Protein AF-A0A2H3CIL8-F1 (afdb_monomer)

InterPro domains:
  IPR056884 Nephrocystin 3-like, N-terminal [PF24883] (3-63)

Foldseek 3Di:
DDPVVVLVVLLVVCVVDQAEEDEAEALVVQDDDDPVVSLVVSLVVVVSQVVSDLRYKYKYKHPPDPSVCVSQVVFDKDKAFADLVNLLVVLVVVCCDDPNVVVCVPPVVVSVVCSVVVSVVCRRVMMMMTTHDRDDDD

Sequence (138 aa):
PSLNDLTKILLQELASFYCVYIVLDALDEFTGGKLEEQMNKQEELIRITKSLGDNIHLLVMSRDIISIELLFKADTKLNTRAAEDDINLYIMSKLSCGCLSEFIKERDDLQQAILDEVTEKADGMCVTYAVIPVEPIN

Secondary structure (DSSP, 8-state):
--HHHHHHHHHHHHTTSS-EEEEE--GGG---SSHHHHHHHHHHHHHHHHTS-TTEEEEEEE-S-HHHHHHTTTSEEEEE---HHHHHHHHHHHHTSHHHHHHHTT-HHHHHHHHHHHHHHHTT--EEEEEEPPPPP-

Mean predicted aligned error: 8.04 Å

Structure (mmCIF, N/CA/C/O backbone):
data_AF-A0A2H3CIL8-F1
#
_entry.id   AF-A0A2H3CIL8-F1
#
loop_
_atom_site.group_PDB
_atom_site.id
_atom_site.type_symbol
_atom_site.label_atom_id
_atom_site.label_alt_id
_atom_site.label_comp_id
_atom_site.label_asym_id
_atom_site.label_entity_id
_atom_site.label_seq_id
_atom_site.pdbx_PDB_ins_code
_atom_site.Cartn_x
_atom_site.Cartn_y
_atom_site.Cartn_z
_atom_site.occupancy
_atom_site.B_iso_or_equiv
_atom_site.auth_seq_id
_atom_site.auth_comp_id
_atom_site.auth_asym_id
_atom_site.auth_atom_id
_atom_site.pdbx_PDB_m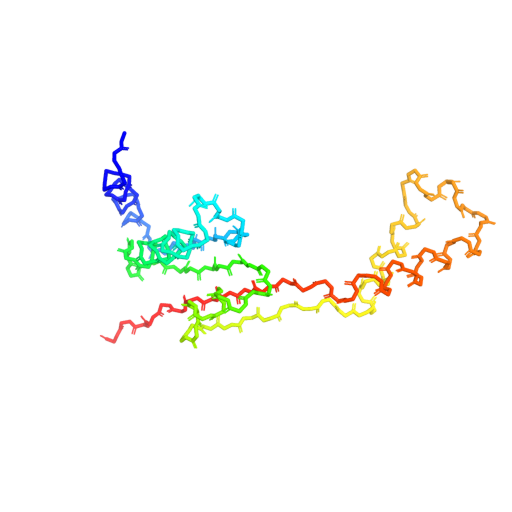odel_num
ATOM 1 N N . PRO A 1 1 ? -8.058 21.406 18.280 1.00 73.69 1 PRO A N 1
ATOM 2 C CA . PRO A 1 1 ? -8.588 20.072 18.651 1.00 73.69 1 PRO A CA 1
ATOM 3 C C . PRO A 1 1 ? -7.466 19.172 19.180 1.00 73.69 1 PRO A C 1
ATOM 5 O O . PRO A 1 1 ? -6.398 19.126 18.575 1.00 73.69 1 PRO A O 1
ATOM 8 N N . SER A 1 2 ? -7.683 18.512 20.317 1.00 90.06 2 SER A N 1
ATOM 9 C CA . SER A 1 2 ? -6.773 17.471 20.807 1.00 90.06 2 SER A CA 1
ATOM 10 C C . SER A 1 2 ? -6.946 16.174 20.005 1.00 90.06 2 SER A C 1
ATOM 12 O O . SER A 1 2 ? -7.958 15.999 19.327 1.00 90.06 2 SER A O 1
ATOM 14 N N . LEU A 1 3 ? -5.985 15.248 20.100 1.00 86.62 3 LEU A N 1
ATOM 15 C CA . LEU A 1 3 ? -6.117 13.913 19.500 1.00 86.62 3 LEU A CA 1
ATOM 16 C C . LEU A 1 3 ? -7.388 13.204 19.994 1.00 86.62 3 LEU A C 1
ATOM 18 O O . LEU A 1 3 ? -8.128 12.653 19.191 1.00 86.62 3 LEU A O 1
ATOM 22 N N . ASN A 1 4 ? -7.703 13.315 21.287 1.00 89.12 4 ASN A N 1
ATOM 23 C CA . ASN A 1 4 ? -8.931 12.758 21.858 1.00 89.12 4 ASN A CA 1
ATOM 24 C C . ASN A 1 4 ? -10.201 13.366 21.250 1.00 89.12 4 ASN A C 1
ATOM 26 O O . ASN A 1 4 ? -11.162 12.637 21.008 1.00 89.12 4 ASN A O 1
ATOM 30 N N . ASP A 1 5 ? -10.213 14.677 20.989 1.00 93.44 5 ASP A N 1
ATOM 31 C CA . ASP A 1 5 ? -11.363 15.325 20.348 1.00 93.44 5 ASP A CA 1
ATOM 32 C C . ASP A 1 5 ? -11.555 14.793 18.926 1.00 93.44 5 ASP A C 1
ATOM 34 O O . ASP A 1 5 ? -12.674 14.468 18.536 1.00 93.44 5 ASP A O 1
ATOM 38 N N . LEU A 1 6 ? -10.459 14.6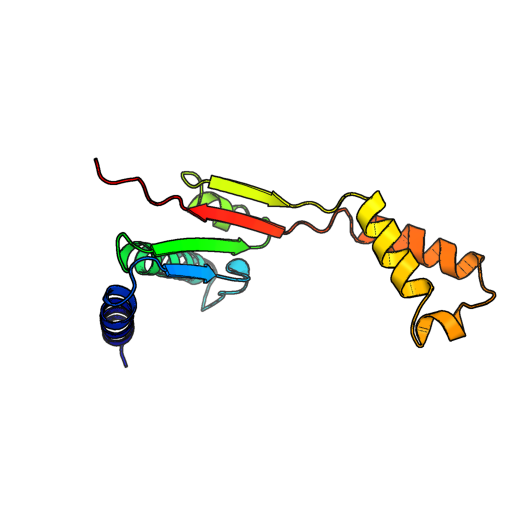61 18.170 1.00 92.00 6 LEU A N 1
ATOM 39 C CA . LEU A 1 6 ? -10.484 14.133 16.805 1.00 92.00 6 LEU A CA 1
ATOM 40 C C . LEU A 1 6 ? -10.948 12.675 16.775 1.00 92.00 6 LEU A C 1
ATOM 42 O O . LEU A 1 6 ? -11.847 12.352 16.006 1.00 92.00 6 LEU A O 1
ATOM 46 N N . THR A 1 7 ? -10.399 11.819 17.641 1.00 91.00 7 THR A N 1
ATOM 47 C CA . THR A 1 7 ? -10.798 10.409 17.751 1.00 91.00 7 THR A CA 1
ATOM 48 C C . THR A 1 7 ? -12.275 10.279 18.100 1.00 91.00 7 THR A C 1
ATOM 50 O O . THR A 1 7 ? -12.980 9.475 17.499 1.00 91.00 7 THR A O 1
ATOM 53 N N . LYS A 1 8 ? -12.776 11.094 19.037 1.00 91.75 8 LYS A N 1
ATOM 54 C CA . LYS A 1 8 ? -14.185 11.061 19.438 1.00 91.75 8 LYS A CA 1
ATOM 55 C C . LYS A 1 8 ? -15.116 11.479 18.303 1.00 91.75 8 LYS A C 1
ATOM 57 O O . LYS A 1 8 ? -16.127 10.817 18.093 1.00 91.75 8 LYS A O 1
ATOM 62 N N . ILE A 1 9 ? -14.786 12.560 17.598 1.00 93.69 9 ILE A N 1
ATOM 63 C CA . ILE A 1 9 ? -15.574 13.028 16.451 1.00 93.69 9 ILE A CA 1
ATOM 64 C C . ILE A 1 9 ? -15.572 11.957 15.360 1.00 93.69 9 ILE A C 1
ATOM 66 O O . ILE A 1 9 ? -16.633 11.578 14.879 1.00 93.69 9 ILE A O 1
ATOM 70 N N . LEU A 1 10 ? -14.400 11.411 15.025 1.00 92.44 10 LEU A N 1
ATOM 71 C CA . LEU A 1 10 ? -14.284 10.377 14.004 1.00 92.44 10 LEU A CA 1
ATOM 72 C C . LEU A 1 10 ? -15.106 9.133 14.368 1.00 92.44 10 LEU A C 1
ATOM 74 O O . LEU A 1 10 ? -15.880 8.664 13.545 1.00 92.44 10 LEU A O 1
ATOM 78 N N . LEU A 1 11 ? -15.018 8.646 15.608 1.00 92.38 11 LEU A N 1
ATOM 79 C CA . LEU A 1 11 ? -15.804 7.501 16.077 1.00 92.38 11 LEU A CA 1
ATOM 80 C C . LEU A 1 11 ? -17.316 7.747 15.956 1.00 92.38 11 LEU A C 1
ATOM 82 O O . LEU A 1 11 ? -18.050 6.865 15.518 1.00 92.38 11 LEU A O 1
ATOM 86 N N . GLN A 1 12 ? -17.788 8.946 16.312 1.00 92.25 12 GLN A N 1
ATOM 87 C CA . GLN A 1 12 ? -19.205 9.308 16.193 1.00 92.25 12 GLN A CA 1
ATOM 88 C C . GLN A 1 12 ? -19.694 9.277 14.742 1.00 92.25 12 GLN A C 1
ATOM 90 O O . GLN A 1 12 ? -20.778 8.760 14.480 1.00 92.25 12 GLN A O 1
ATOM 95 N N . GLU A 1 13 ? -18.891 9.787 13.809 1.00 93.56 13 GLU A N 1
ATOM 96 C CA . GLU A 1 13 ? -19.220 9.761 12.383 1.00 93.56 13 GLU A CA 1
ATOM 97 C C . GLU A 1 13 ? -19.200 8.329 11.830 1.00 93.56 13 GLU A C 1
ATOM 99 O O . GLU A 1 13 ? -20.139 7.909 11.151 1.00 93.56 13 GLU A O 1
ATOM 104 N N . LEU A 1 14 ? -18.173 7.539 12.163 1.00 93.19 14 LEU A N 1
ATOM 105 C CA . LEU A 1 14 ? -18.011 6.171 11.660 1.00 93.19 14 LEU A CA 1
ATOM 106 C C . LEU A 1 14 ? -19.086 5.205 12.180 1.00 93.19 14 LEU A C 1
ATOM 108 O O . LEU A 1 14 ? -19.465 4.277 11.466 1.00 93.19 14 LEU A O 1
ATOM 112 N N . ALA A 1 15 ? -19.638 5.451 13.372 1.00 90.62 15 ALA A N 1
ATOM 113 C CA . ALA A 1 15 ? -20.735 4.663 13.936 1.00 90.62 15 ALA A CA 1
ATOM 114 C C . ALA A 1 15 ? -22.045 4.756 13.127 1.00 90.62 15 ALA A C 1
ATOM 116 O O . ALA A 1 15 ? -22.928 3.914 13.285 1.00 90.62 15 ALA A O 1
ATOM 117 N N . SER A 1 16 ? -22.189 5.767 12.262 1.00 93.12 16 SER A N 1
ATOM 118 C CA . SER A 1 16 ? -23.362 5.910 11.390 1.00 93.12 16 SER A CA 1
ATOM 119 C C . SER A 1 16 ? -23.344 4.971 10.176 1.00 93.12 16 SER A C 1
ATOM 121 O O . SER A 1 16 ? -24.373 4.787 9.521 1.00 93.12 16 SER A O 1
ATOM 123 N N . PHE A 1 17 ? -22.200 4.346 9.887 1.00 94.56 17 PHE A N 1
ATOM 124 C CA . PHE A 1 17 ? -22.020 3.451 8.750 1.00 94.56 17 PHE A CA 1
ATOM 125 C C . PHE A 1 17 ? -22.049 1.990 9.192 1.00 94.56 17 PHE A C 1
ATOM 127 O O . PHE A 1 17 ? -21.463 1.610 10.200 1.00 94.56 17 PHE A O 1
ATOM 134 N N . TYR A 1 18 ? -22.686 1.135 8.392 1.00 93.00 18 TYR A N 1
ATOM 135 C CA . TYR A 1 18 ? -22.716 -0.306 8.661 1.00 93.00 18 TYR A CA 1
ATOM 136 C C . TYR A 1 18 ? -21.326 -0.956 8.567 1.00 93.00 18 TYR A C 1
ATOM 138 O O . TYR A 1 18 ? -21.012 -1.862 9.328 1.00 93.00 18 TYR A O 1
ATOM 146 N N . CYS A 1 19 ? -20.504 -0.494 7.625 1.00 94.19 19 CYS A N 1
ATOM 147 C CA . CYS A 1 19 ? -19.178 -1.026 7.339 1.00 94.19 19 CYS A CA 1
ATOM 148 C C . CYS A 1 19 ? -18.306 0.106 6.790 1.00 94.19 19 CYS A C 1
ATOM 150 O O . CYS A 1 19 ? -18.764 0.892 5.954 1.00 94.19 19 CYS A O 1
ATOM 152 N N . VAL A 1 20 ? -17.070 0.201 7.272 1.00 94.12 20 VAL A N 1
ATOM 153 C CA . VAL A 1 20 ? -16.116 1.254 6.920 1.00 94.12 20 VAL A CA 1
ATOM 154 C C . VAL A 1 20 ? -14.789 0.612 6.553 1.00 94.12 20 VAL A C 1
ATOM 156 O O . VAL A 1 20 ? -14.250 -0.193 7.306 1.00 94.12 20 VAL A O 1
ATOM 159 N N . TYR A 1 21 ? -14.223 1.027 5.424 1.00 94.00 21 TYR A N 1
ATOM 160 C CA . TYR A 1 21 ? -12.873 0.653 5.020 1.00 94.00 21 TYR A CA 1
ATOM 161 C C . TYR A 1 21 ? -11.951 1.858 5.177 1.00 94.00 21 TYR A C 1
ATOM 163 O O . TYR A 1 21 ? -12.202 2.913 4.594 1.00 94.00 21 TYR A O 1
ATOM 171 N N . ILE A 1 22 ? -10.887 1.698 5.958 1.00 93.38 22 ILE A N 1
ATOM 172 C CA . ILE A 1 22 ? -9.846 2.709 6.135 1.00 93.38 22 ILE A CA 1
ATOM 173 C C . ILE A 1 22 ? -8.592 2.214 5.427 1.00 93.38 22 ILE A C 1
ATOM 175 O O . ILE A 1 22 ? -8.118 1.110 5.693 1.00 93.38 22 ILE A O 1
ATOM 179 N N . VAL A 1 23 ? -8.053 3.045 4.536 1.00 93.50 23 VAL A N 1
ATOM 180 C CA . VAL A 1 23 ? 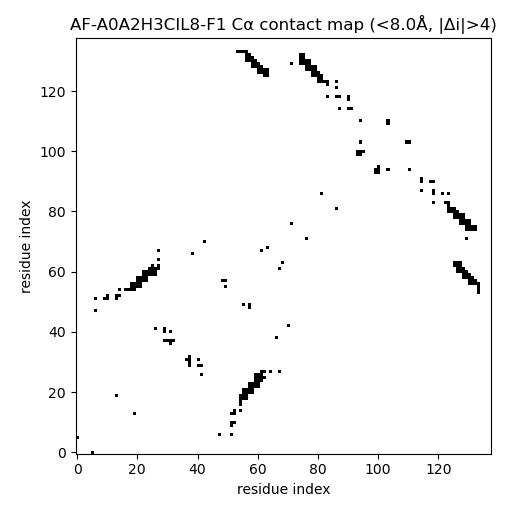-6.772 2.799 3.870 1.00 93.50 23 VAL A CA 1
ATOM 181 C C . VAL A 1 23 ? -5.751 3.783 4.421 1.00 93.50 23 VAL A C 1
ATOM 183 O O . VAL A 1 23 ? -5.911 4.993 4.269 1.00 93.50 23 VAL A O 1
ATOM 186 N N . LEU A 1 24 ? -4.715 3.263 5.073 1.00 92.38 24 LEU A N 1
ATOM 187 C CA . LEU A 1 24 ? -3.544 4.030 5.482 1.00 92.38 24 LEU A CA 1
ATOM 188 C C . LEU A 1 24 ? -2.443 3.803 4.452 1.00 92.38 24 LEU A C 1
ATOM 190 O O . LEU A 1 24 ? -1.831 2.739 4.430 1.00 92.38 24 LEU A O 1
ATOM 194 N N . ASP A 1 25 ? -2.227 4.790 3.589 1.00 91.12 25 ASP A N 1
ATOM 195 C CA . ASP A 1 25 ? -1.154 4.768 2.596 1.00 91.12 25 ASP A CA 1
ATOM 196 C C . ASP A 1 25 ? 0.183 5.219 3.208 1.00 91.12 25 ASP A C 1
ATOM 198 O O . ASP A 1 25 ? 0.199 6.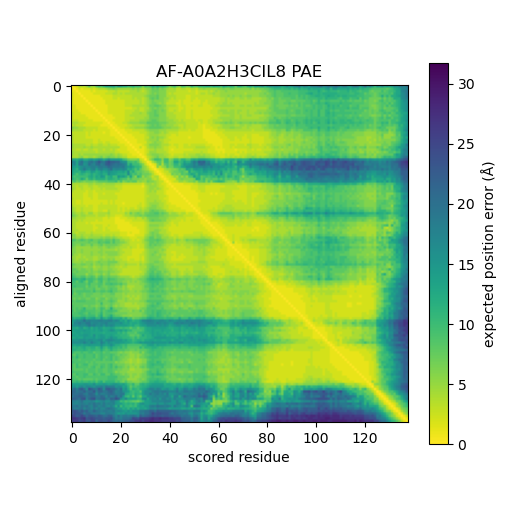074 4.096 1.00 91.12 25 ASP A O 1
ATOM 202 N N . ALA A 1 26 ? 1.279 4.635 2.719 1.00 89.56 26 ALA A N 1
ATOM 203 C CA . ALA A 1 26 ? 2.661 4.987 3.036 1.00 89.56 26 ALA A CA 1
ATOM 204 C C . ALA A 1 26 ? 2.939 5.194 4.541 1.00 89.56 26 ALA A C 1
ATOM 206 O O . ALA A 1 26 ? 3.511 6.206 4.951 1.00 89.56 26 ALA A O 1
ATOM 207 N N . LEU A 1 27 ? 2.550 4.234 5.393 1.00 89.94 27 LEU A N 1
ATOM 208 C CA . LEU A 1 27 ? 2.742 4.335 6.850 1.00 89.94 27 LEU A CA 1
ATOM 209 C C . LEU A 1 27 ? 4.210 4.594 7.233 1.00 89.94 27 LEU A C 1
ATOM 211 O O . LEU A 1 27 ? 4.489 5.266 8.229 1.00 89.94 27 LEU A O 1
ATOM 215 N N . ASP A 1 28 ? 5.155 4.085 6.447 1.00 86.25 28 ASP A N 1
ATOM 216 C CA . ASP A 1 28 ? 6.580 4.315 6.655 1.00 86.25 28 ASP A CA 1
ATOM 217 C C . ASP A 1 28 ? 7.015 5.780 6.519 1.00 86.25 28 ASP A C 1
ATOM 219 O O . ASP A 1 28 ? 8.021 6.171 7.109 1.00 86.25 28 ASP A O 1
ATOM 223 N N . GLU A 1 29 ? 6.245 6.610 5.816 1.00 86.25 29 GLU A N 1
ATOM 224 C CA . GLU A 1 29 ? 6.499 8.046 5.693 1.00 86.25 29 GLU A CA 1
ATOM 225 C C . GLU A 1 29 ? 5.968 8.848 6.889 1.00 86.25 29 GLU A C 1
ATOM 227 O O . GLU A 1 29 ? 6.281 10.037 7.023 1.00 86.25 29 GLU A O 1
ATOM 232 N N . PHE A 1 30 ? 5.222 8.208 7.802 1.00 85.38 30 PHE A N 1
ATOM 233 C CA . PHE A 1 30 ? 4.688 8.818 9.021 1.00 85.38 30 PHE A CA 1
ATOM 234 C C . PHE A 1 30 ? 5.792 9.081 10.057 1.00 85.38 30 PHE A C 1
ATOM 236 O O . PHE A 1 30 ? 5.899 8.459 11.116 1.00 85.38 30 PHE A O 1
ATOM 243 N N . THR A 1 31 ? 6.643 10.045 9.724 1.00 71.50 31 THR A N 1
ATOM 244 C CA . THR A 1 31 ? 7.876 10.374 10.425 1.00 71.50 31 THR A CA 1
ATOM 245 C C . THR A 1 31 ? 7.693 11.675 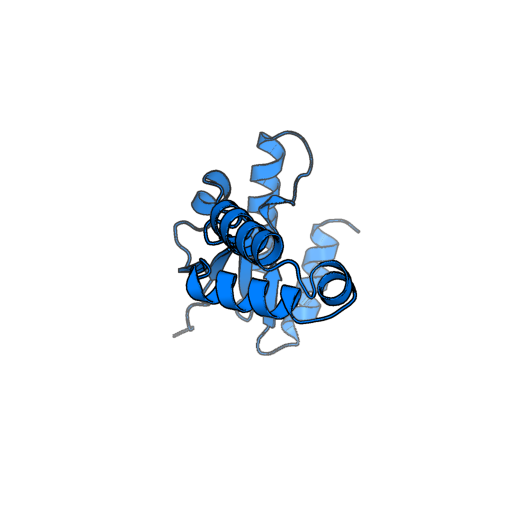11.201 1.00 71.50 31 THR A C 1
ATOM 247 O O . THR A 1 31 ? 7.845 12.785 10.699 1.00 71.50 31 THR A O 1
ATOM 250 N N . GLY A 1 32 ? 7.335 11.558 12.478 1.00 58.03 32 GLY A N 1
ATOM 251 C CA . GLY A 1 32 ? 7.321 12.690 13.400 1.00 58.03 32 GLY A CA 1
ATOM 252 C C . GLY A 1 32 ? 8.339 12.495 14.516 1.00 58.03 32 GLY A C 1
ATOM 253 O O . GLY A 1 32 ? 8.090 11.695 15.411 1.00 58.03 32 GLY A O 1
ATOM 254 N N . GLY A 1 33 ? 9.415 13.282 14.548 1.00 61.59 33 GLY A N 1
ATOM 255 C CA . GLY A 1 33 ? 10.380 13.278 15.659 1.00 61.59 33 GLY A CA 1
ATOM 256 C C . GLY A 1 33 ? 11.530 12.278 15.501 1.00 61.59 33 GLY A C 1
ATOM 257 O O . GLY A 1 33 ? 11.825 11.829 14.392 1.00 61.59 33 GLY A O 1
ATOM 258 N N . LYS A 1 34 ? 12.230 11.973 16.601 1.00 68.94 34 LYS A N 1
ATOM 259 C CA . LYS A 1 34 ? 13.371 11.030 16.613 1.00 68.94 34 LYS A CA 1
ATOM 260 C C . LYS A 1 34 ? 12.910 9.601 16.290 1.00 68.94 34 LYS A C 1
ATOM 262 O O . LYS A 1 34 ? 11.750 9.283 16.502 1.00 68.94 34 LYS A O 1
ATOM 267 N N . LEU A 1 35 ? 13.815 8.729 15.835 1.00 65.31 35 LEU A N 1
ATOM 268 C CA . LEU A 1 35 ? 13.493 7.361 15.382 1.00 65.31 35 LEU A CA 1
ATOM 269 C C . LEU A 1 35 ? 12.630 6.559 16.386 1.00 65.31 35 LEU A C 1
ATOM 271 O O . LEU A 1 35 ? 11.658 5.920 16.000 1.00 65.31 35 LEU A O 1
ATOM 275 N N . GLU A 1 36 ? 12.929 6.662 17.685 1.00 64.81 36 GLU A N 1
ATOM 276 C CA . GLU A 1 36 ? 12.156 6.019 18.763 1.00 64.81 36 GLU A CA 1
ATOM 277 C C . GLU A 1 36 ? 10.748 6.623 18.938 1.00 64.81 36 GLU A C 1
ATOM 279 O O . GLU A 1 36 ? 9.790 5.920 19.244 1.00 64.81 36 GLU A O 1
ATOM 284 N N . GLU A 1 37 ? 10.591 7.928 18.702 1.00 69.44 37 GLU A N 1
ATOM 285 C CA . GLU A 1 37 ? 9.293 8.613 18.744 1.00 69.44 37 GLU A CA 1
ATOM 286 C C . GLU A 1 37 ? 8.428 8.275 17.521 1.00 69.44 37 GLU A C 1
ATOM 288 O O . GLU A 1 37 ? 7.203 8.340 17.608 1.00 69.44 37 GLU A O 1
ATOM 293 N N . GLN A 1 38 ? 9.045 7.907 16.392 1.00 67.69 38 GLN A N 1
ATOM 294 C CA . GLN A 1 38 ? 8.340 7.533 15.162 1.00 67.69 38 GLN A CA 1
ATOM 295 C C . GLN A 1 38 ? 7.623 6.190 15.312 1.00 67.69 38 GLN A C 1
ATOM 297 O O . GLN A 1 38 ? 6.428 6.115 15.031 1.00 67.69 38 GLN A O 1
ATOM 302 N N . MET A 1 39 ? 8.314 5.165 15.826 1.00 69.12 39 MET A N 1
ATOM 303 C CA . MET A 1 39 ? 7.702 3.851 16.070 1.00 69.12 39 MET A CA 1
ATOM 304 C C . MET A 1 39 ? 6.500 3.963 17.015 1.00 69.12 39 MET A C 1
ATOM 306 O O . MET A 1 39 ? 5.426 3.449 16.711 1.00 69.12 39 MET A O 1
ATOM 310 N N . ASN A 1 40 ? 6.645 4.729 18.101 1.00 78.44 40 ASN A N 1
ATOM 311 C CA . ASN A 1 40 ? 5.564 4.953 19.063 1.00 78.44 40 ASN A CA 1
ATOM 312 C C . ASN A 1 40 ? 4.341 5.632 18.426 1.00 78.44 40 ASN A C 1
ATOM 314 O O . ASN A 1 40 ? 3.207 5.326 18.784 1.00 78.44 40 ASN A O 1
ATOM 318 N N . LYS A 1 41 ? 4.551 6.540 17.465 1.00 84.50 41 LYS A N 1
ATOM 319 C CA . LYS A 1 41 ? 3.465 7.239 16.762 1.00 84.50 41 LYS A CA 1
ATOM 320 C C . LYS A 1 41 ? 2.767 6.360 15.729 1.00 84.50 41 LYS A C 1
ATOM 322 O O . LYS A 1 41 ? 1.546 6.429 15.623 1.00 84.50 41 LYS A O 1
ATOM 327 N N . GLN A 1 42 ? 3.509 5.546 14.978 1.00 88.31 42 GLN A N 1
ATOM 328 C CA . GLN A 1 42 ? 2.932 4.575 14.039 1.00 88.31 42 GLN A CA 1
ATOM 329 C C . GLN A 1 42 ? 2.087 3.538 14.787 1.00 88.31 42 GLN A C 1
ATOM 331 O O . GLN A 1 42 ? 0.947 3.277 14.406 1.00 88.31 42 GLN A O 1
ATOM 336 N N . GLU A 1 43 ? 2.607 3.010 15.897 1.00 87.81 43 GLU A N 1
ATOM 337 C CA . GLU A 1 43 ? 1.874 2.091 16.768 1.00 87.81 43 GLU A CA 1
ATOM 338 C C . GLU A 1 43 ? 0.626 2.756 17.366 1.00 87.81 43 GLU A C 1
ATOM 340 O O . GLU A 1 43 ? -0.462 2.179 17.333 1.00 87.81 43 GLU A O 1
ATOM 345 N N . GLU A 1 44 ? 0.747 3.993 17.861 1.00 88.81 44 GLU A N 1
ATOM 346 C CA . GLU A 1 44 ? -0.389 4.750 18.388 1.00 88.81 44 GLU A CA 1
ATOM 347 C C . GLU A 1 44 ? -1.469 4.984 17.325 1.00 88.81 44 GLU A C 1
ATOM 349 O O . GLU A 1 44 ? -2.650 4.785 17.617 1.00 88.81 44 GLU A O 1
ATOM 354 N N . LEU A 1 45 ? -1.087 5.338 16.094 1.00 90.25 45 LEU A N 1
ATOM 355 C CA . LEU A 1 45 ? -2.013 5.516 14.977 1.00 90.25 45 LEU A CA 1
ATOM 356 C C . LEU A 1 45 ? -2.763 4.218 14.657 1.00 90.25 45 LEU A C 1
ATOM 358 O O . LEU A 1 45 ? -3.993 4.234 14.562 1.00 90.25 45 LEU A O 1
ATOM 362 N N . ILE A 1 46 ? -2.052 3.093 14.531 1.00 90.00 46 ILE A N 1
ATOM 363 C CA . ILE A 1 46 ? -2.668 1.785 14.265 1.00 90.00 46 ILE A CA 1
ATOM 364 C C . ILE A 1 46 ? -3.617 1.416 15.404 1.00 90.00 46 ILE A C 1
ATOM 366 O O . ILE A 1 46 ? -4.761 1.038 15.155 1.00 90.00 46 ILE A O 1
ATOM 370 N N . ARG A 1 47 ? -3.173 1.564 16.656 1.00 89.25 47 ARG A N 1
ATOM 371 C CA . ARG A 1 47 ? -3.972 1.251 17.845 1.00 89.25 47 ARG A CA 1
ATOM 372 C C . ARG A 1 47 ? -5.251 2.079 17.899 1.00 89.25 47 ARG A C 1
ATOM 374 O O . ARG A 1 47 ? -6.320 1.521 18.130 1.00 89.25 47 ARG A O 1
ATOM 381 N N . ILE A 1 48 ? -5.155 3.392 17.681 1.00 90.94 48 ILE A N 1
ATOM 382 C CA . ILE A 1 48 ? -6.324 4.278 17.662 1.00 90.94 48 ILE A CA 1
ATOM 383 C C . ILE A 1 48 ? -7.264 3.861 16.535 1.00 90.94 48 ILE A C 1
ATOM 385 O O . ILE A 1 48 ? -8.451 3.689 16.789 1.00 90.94 48 ILE A O 1
ATOM 389 N N . THR A 1 49 ? -6.740 3.624 15.331 1.00 90.44 49 THR A N 1
ATOM 390 C CA . THR A 1 49 ? -7.550 3.253 14.161 1.00 90.44 49 THR A CA 1
ATOM 391 C C . THR A 1 49 ? -8.287 1.929 14.379 1.00 90.44 49 THR A C 1
ATOM 393 O O . THR A 1 49 ? -9.483 1.854 14.114 1.00 90.44 49 THR A O 1
ATOM 396 N N . LYS A 1 50 ? -7.619 0.918 14.958 1.00 86.19 50 LYS A N 1
ATOM 397 C CA . LYS A 1 50 ? -8.239 -0.361 15.356 1.00 86.19 50 LYS A CA 1
ATOM 398 C C . LYS A 1 50 ? -9.322 -0.187 16.433 1.00 86.19 50 LYS A C 1
ATOM 400 O O . LYS A 1 50 ? -10.225 -1.005 16.517 1.00 86.19 50 LYS A O 1
ATOM 405 N N . SER A 1 51 ? -9.250 0.866 17.250 1.00 88.62 51 SER A N 1
ATOM 406 C CA . SER A 1 51 ? -10.228 1.146 18.315 1.00 88.62 51 SER A CA 1
ATOM 407 C C . SER A 1 51 ? -11.445 1.971 17.874 1.00 88.62 51 SER A C 1
ATOM 409 O O . SER A 1 51 ? -12.315 2.246 18.698 1.00 88.62 51 SER A O 1
ATOM 411 N N . LEU A 1 52 ? -11.516 2.392 16.602 1.00 89.19 52 LEU A N 1
ATOM 412 C CA . LEU A 1 52 ? -12.593 3.261 16.106 1.00 89.19 52 LEU A CA 1
ATOM 413 C C . LEU A 1 52 ? -13.952 2.552 15.975 1.00 89.19 52 LEU A C 1
ATOM 415 O O . LEU A 1 52 ? -14.966 3.237 15.855 1.00 89.19 52 LEU A O 1
ATOM 419 N N . GLY A 1 53 ? -13.987 1.218 16.032 1.00 85.62 53 GLY A N 1
ATOM 420 C CA . GLY A 1 53 ? -15.216 0.427 16.048 1.00 85.62 53 GLY A CA 1
ATOM 421 C C . GLY A 1 53 ? -15.043 -0.961 15.433 1.00 85.62 53 GLY A C 1
ATOM 422 O O . GLY A 1 53 ? -14.086 -1.215 14.704 1.00 85.62 53 GLY A O 1
ATOM 423 N N . ASP A 1 54 ? -16.005 -1.845 15.692 1.00 87.31 54 ASP A N 1
ATOM 424 C CA . ASP A 1 54 ? -16.000 -3.214 15.154 1.00 87.31 54 ASP A CA 1
ATOM 425 C C . ASP A 1 54 ? -16.404 -3.264 13.669 1.00 87.31 54 ASP A C 1
ATOM 427 O O . ASP A 1 54 ? -16.177 -4.251 12.984 1.00 87.31 54 ASP A O 1
ATOM 431 N N . ASN A 1 55 ? -16.990 -2.189 13.136 1.00 90.81 55 ASN A N 1
ATOM 432 C CA . ASN A 1 55 ? -17.354 -2.047 11.724 1.00 90.81 55 ASN A CA 1
ATOM 433 C C . ASN A 1 55 ? -16.190 -1.554 10.839 1.00 90.81 55 ASN A C 1
ATOM 435 O O . ASN A 1 55 ? -16.414 -1.213 9.675 1.00 90.81 55 ASN A O 1
ATOM 439 N N . ILE A 1 56 ? -14.973 -1.461 11.388 1.00 91.50 56 ILE A N 1
ATOM 440 C CA . ILE A 1 56 ? -13.798 -0.890 10.724 1.00 91.50 56 ILE A CA 1
ATOM 441 C C . ILE A 1 56 ? -12.903 -1.987 10.149 1.00 91.50 56 ILE A C 1
ATOM 443 O O . ILE A 1 56 ? -12.328 -2.788 10.878 1.00 91.50 56 ILE A O 1
ATOM 447 N N . HIS A 1 57 ? -12.683 -1.943 8.840 1.00 91.50 57 HIS A N 1
ATOM 448 C CA . HIS A 1 57 ? -11.723 -2.780 8.131 1.00 91.50 57 HIS A CA 1
ATOM 449 C C . HIS A 1 57 ? -10.507 -1.945 7.737 1.00 91.50 57 HIS A C 1
ATOM 451 O O . HIS A 1 57 ? -10.628 -0.976 6.984 1.00 91.50 57 HIS A O 1
ATOM 457 N N . LEU A 1 58 ? -9.330 -2.318 8.238 1.00 91.94 58 LEU A N 1
ATOM 458 C CA . LEU A 1 58 ? -8.104 -1.551 8.041 1.00 91.94 58 LEU A CA 1
ATOM 459 C C . LEU A 1 58 ? -7.196 -2.221 7.002 1.00 91.94 58 LEU A C 1
ATOM 461 O O . LEU A 1 58 ? -6.816 -3.384 7.149 1.00 91.94 58 LEU A O 1
ATOM 465 N N . LEU A 1 59 ? -6.832 -1.454 5.976 1.00 93.06 59 LEU A N 1
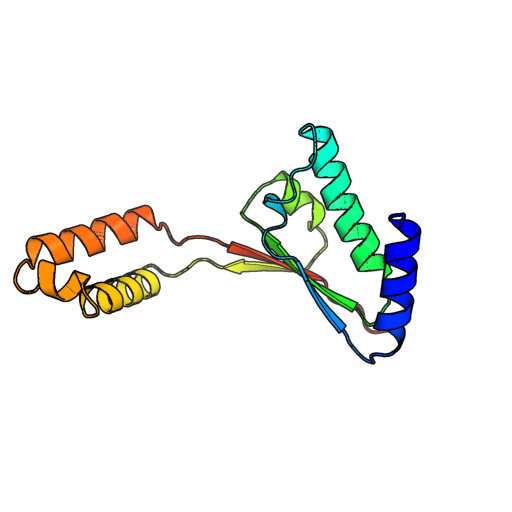ATOM 466 C CA . LEU A 1 59 ? -5.765 -1.760 5.031 1.00 93.06 59 LEU A CA 1
ATOM 467 C C . LEU A 1 59 ? -4.619 -0.778 5.270 1.00 93.06 59 LEU A C 1
ATOM 469 O O . LEU A 1 59 ? -4.800 0.429 5.134 1.00 93.06 59 LEU A O 1
ATOM 473 N N . VAL A 1 60 ? -3.441 -1.288 5.608 1.00 91.69 60 VAL A N 1
ATOM 474 C CA . VAL A 1 60 ? -2.232 -0.473 5.763 1.00 91.69 60 VAL A CA 1
ATOM 475 C C . VAL A 1 60 ? -1.259 -0.796 4.645 1.00 91.69 60 VAL A C 1
ATOM 477 O O . VAL A 1 60 ? -1.020 -1.967 4.363 1.00 91.69 60 VAL A O 1
ATOM 480 N N . MET A 1 61 ? -0.685 0.232 4.030 1.00 90.38 61 MET A N 1
ATOM 481 C CA . MET A 1 61 ? 0.326 0.120 2.983 1.00 90.38 61 MET A CA 1
ATOM 482 C C . MET A 1 61 ? 1.641 0.713 3.483 1.00 90.38 61 MET A C 1
ATOM 484 O O . MET A 1 61 ? 1.659 1.752 4.144 1.00 90.38 61 MET A O 1
ATOM 488 N N . SER A 1 62 ? 2.743 0.030 3.196 1.00 88.88 62 SER A N 1
ATOM 489 C CA . SER A 1 62 ? 4.083 0.443 3.608 1.00 88.88 62 SER A CA 1
ATOM 490 C C . SER A 1 62 ? 5.135 -0.163 2.688 1.00 88.88 62 SER A C 1
ATOM 492 O O . SER A 1 62 ? 4.932 -1.226 2.091 1.00 88.88 62 SER A O 1
ATOM 494 N N . ARG A 1 63 ? 6.311 0.464 2.629 1.00 84.88 63 ARG A N 1
ATOM 495 C CA . ARG A 1 63 ? 7.524 -0.224 2.165 1.00 84.88 63 ARG A CA 1
ATOM 496 C C . ARG A 1 63 ? 7.888 -1.389 3.088 1.00 84.88 63 ARG A C 1
ATOM 498 O O . ARG A 1 63 ? 7.463 -1.442 4.245 1.00 84.88 63 ARG A O 1
ATOM 505 N N . ASP A 1 64 ? 8.694 -2.306 2.560 1.00 81.56 64 ASP A N 1
ATOM 506 C CA . ASP A 1 64 ? 9.210 -3.464 3.292 1.00 81.56 64 ASP A CA 1
ATOM 507 C C . ASP A 1 64 ? 10.272 -3.029 4.319 1.00 81.56 64 ASP A C 1
ATOM 509 O O . ASP A 1 64 ? 11.458 -2.888 4.013 1.00 81.56 64 ASP A O 1
ATOM 513 N N . ILE A 1 65 ? 9.813 -2.707 5.532 1.00 83.69 65 ILE A N 1
ATOM 514 C CA . ILE A 1 65 ? 10.640 -2.228 6.641 1.00 83.69 65 ILE A CA 1
ATOM 515 C C . ILE A 1 65 ? 10.369 -3.101 7.862 1.00 83.69 65 ILE A C 1
ATOM 517 O O . ILE A 1 65 ? 9.254 -3.121 8.383 1.00 83.69 65 ILE A O 1
ATOM 521 N N . ILE A 1 66 ? 11.422 -3.741 8.377 1.00 85.06 66 ILE A N 1
ATOM 522 C CA . ILE A 1 66 ? 11.357 -4.700 9.495 1.00 85.06 66 ILE A CA 1
ATOM 523 C C . ILE A 1 66 ? 10.584 -4.142 10.700 1.00 85.06 66 ILE A C 1
ATOM 525 O O . ILE A 1 66 ? 9.775 -4.843 11.302 1.00 85.06 66 ILE A O 1
ATOM 529 N N . SER A 1 67 ? 10.804 -2.876 11.069 1.00 82.12 67 SER A N 1
ATOM 530 C CA . SER A 1 67 ? 10.122 -2.266 12.219 1.00 82.12 67 SER A CA 1
ATOM 531 C C . SER A 1 67 ? 8.607 -2.172 12.037 1.00 82.12 67 SER A C 1
ATOM 533 O O . SER A 1 67 ? 7.878 -2.298 13.015 1.00 82.12 67 SER A O 1
ATOM 535 N N . ILE A 1 68 ? 8.136 -1.981 10.804 1.00 84.25 68 ILE A N 1
ATOM 536 C CA . ILE A 1 68 ? 6.711 -1.904 10.477 1.00 84.25 68 ILE A CA 1
ATOM 537 C C . ILE A 1 68 ? 6.128 -3.306 10.346 1.00 84.25 68 ILE A C 1
ATOM 539 O O . ILE A 1 68 ? 5.041 -3.555 10.854 1.00 84.25 68 ILE A O 1
ATOM 543 N N . GLU A 1 69 ? 6.864 -4.255 9.763 1.00 84.31 69 GLU A N 1
ATOM 544 C CA . GLU A 1 69 ? 6.442 -5.660 9.730 1.00 84.31 69 GLU A CA 1
ATOM 545 C C . GLU A 1 69 ? 6.151 -6.211 11.132 1.00 84.31 69 GLU A C 1
ATOM 547 O O . GLU A 1 69 ? 5.185 -6.950 11.328 1.00 84.31 69 GLU A O 1
ATOM 552 N N . LEU A 1 70 ? 6.953 -5.818 12.127 1.00 86.75 70 LEU A N 1
ATOM 553 C CA . LEU A 1 70 ? 6.747 -6.220 13.517 1.00 86.75 70 LEU A CA 1
ATOM 554 C C . LEU A 1 70 ? 5.414 -5.718 14.098 1.00 86.75 70 LEU A C 1
ATOM 556 O O . LEU A 1 70 ? 4.838 -6.424 14.927 1.00 86.75 70 LEU A O 1
ATOM 560 N N . LEU A 1 71 ? 4.898 -4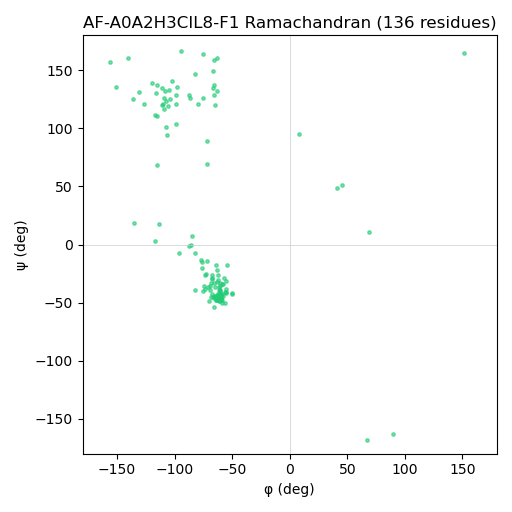.567 13.646 1.00 85.62 71 LEU A N 1
ATOM 561 C CA . LEU A 1 71 ? 3.599 -4.027 14.079 1.00 85.62 71 LEU A CA 1
ATOM 562 C C . LEU A 1 71 ? 2.421 -4.887 13.597 1.00 85.62 71 LEU A C 1
ATOM 564 O O . LEU A 1 71 ? 1.380 -4.918 14.250 1.00 85.62 71 LEU A O 1
ATOM 568 N N . PHE A 1 72 ? 2.599 -5.608 12.486 1.00 88.06 72 PHE A N 1
ATOM 569 C CA . PHE A 1 72 ? 1.556 -6.394 11.818 1.00 88.06 72 PHE A CA 1
ATOM 570 C C . PHE A 1 72 ? 1.811 -7.902 11.870 1.00 88.06 72 PHE A C 1
ATOM 572 O O . PHE A 1 72 ? 1.208 -8.663 11.119 1.00 88.06 72 PHE A O 1
ATOM 579 N N . LYS A 1 73 ? 2.689 -8.374 12.765 1.00 87.00 73 LYS A N 1
ATOM 580 C CA . LYS A 1 73 ? 3.093 -9.790 12.834 1.00 87.00 73 LYS A CA 1
ATOM 581 C C . LYS A 1 73 ? 1.920 -10.768 13.021 1.00 87.00 73 LYS A C 1
ATOM 583 O O . LYS A 1 73 ? 2.029 -11.925 12.622 1.00 87.00 73 LYS A O 1
ATOM 588 N N . ALA A 1 74 ? 0.840 -10.323 13.662 1.00 86.81 74 ALA A N 1
ATOM 589 C CA . ALA A 1 74 ? -0.370 -11.114 13.889 1.00 86.81 74 ALA A CA 1
ATOM 590 C C . ALA A 1 74 ? -1.480 -10.861 12.849 1.00 86.81 74 ALA A C 1
ATOM 592 O O . ALA A 1 74 ? -2.495 -11.551 12.874 1.00 86.81 74 ALA A O 1
ATOM 593 N N . ASP A 1 75 ? -1.305 -9.880 11.961 1.00 87.69 75 ASP A N 1
ATOM 594 C CA . ASP A 1 75 ? -2.301 -9.467 10.974 1.00 87.69 75 ASP A CA 1
ATOM 595 C C . ASP A 1 75 ? -2.078 -10.185 9.622 1.00 87.69 75 ASP A C 1
ATOM 597 O O . ASP A 1 75 ? -1.041 -10.810 9.381 1.00 87.69 75 ASP A O 1
ATOM 601 N N . THR A 1 76 ? -3.058 -10.123 8.710 1.00 89.44 76 THR A N 1
ATOM 602 C CA . THR A 1 76 ? -2.920 -10.749 7.382 1.00 89.44 76 THR A CA 1
ATOM 603 C C . THR A 1 76 ? -2.007 -9.900 6.504 1.00 89.44 76 THR A C 1
ATOM 605 O O . THR A 1 76 ? -2.260 -8.718 6.298 1.00 89.44 76 THR A O 1
ATOM 608 N N . LYS A 1 77 ? -0.958 -10.500 5.937 1.00 86.62 77 LYS A N 1
ATOM 609 C CA . LYS A 1 77 ? -0.010 -9.808 5.053 1.00 86.62 77 LYS A CA 1
ATOM 610 C C . LYS A 1 77 ? -0.254 -10.184 3.595 1.00 86.62 77 LYS A C 1
ATOM 612 O O . LYS A 1 77 ? -0.343 -11.365 3.261 1.00 86.62 77 LYS A O 1
ATOM 617 N N . LEU A 1 78 ? -0.296 -9.182 2.725 1.00 86.06 78 LEU A N 1
ATOM 618 C CA . LEU A 1 78 ? -0.253 -9.340 1.278 1.00 86.06 78 LEU A CA 1
ATOM 619 C C . LEU A 1 78 ? 1.017 -8.658 0.762 1.00 86.06 78 LEU A C 1
ATOM 621 O O . LEU A 1 78 ? 1.140 -7.435 0.792 1.00 86.06 78 LEU A O 1
ATOM 625 N N . ASN A 1 79 ? 1.966 -9.459 0.282 1.00 80.75 79 ASN A N 1
ATOM 626 C CA . ASN A 1 79 ? 3.145 -8.945 -0.410 1.00 80.75 79 ASN A CA 1
ATOM 627 C C . ASN A 1 79 ? 2.798 -8.785 -1.886 1.00 80.75 79 ASN A C 1
ATOM 629 O O . ASN A 1 79 ? 2.378 -9.759 -2.514 1.00 80.75 79 ASN A O 1
ATOM 633 N N . THR A 1 80 ? 3.004 -7.597 -2.449 1.00 77.88 80 THR A N 1
ATOM 634 C CA . THR A 1 80 ? 2.938 -7.427 -3.902 1.00 77.88 80 THR A CA 1
ATOM 635 C C . THR A 1 80 ? 4.327 -7.196 -4.450 1.00 77.88 80 THR A C 1
ATOM 637 O O . THR A 1 80 ? 5.101 -6.394 -3.932 1.00 77.88 80 THR A O 1
ATOM 640 N N . ARG A 1 81 ? 4.637 -7.931 -5.507 1.00 83.88 81 ARG A N 1
ATOM 641 C CA . ARG A 1 81 ? 5.844 -7.763 -6.294 1.00 83.88 81 ARG A CA 1
ATOM 642 C C . ARG A 1 81 ? 5.409 -7.852 -7.743 1.00 83.88 81 ARG A C 1
ATOM 644 O O . ARG A 1 81 ? 4.734 -8.815 -8.107 1.00 83.88 81 ARG A O 1
ATOM 651 N N . ALA A 1 82 ? 5.736 -6.838 -8.531 1.00 86.38 82 ALA A N 1
ATOM 652 C CA . ALA A 1 82 ? 5.439 -6.869 -9.952 1.00 86.38 82 ALA A CA 1
ATOM 653 C C . ALA A 1 82 ? 6.292 -7.959 -10.612 1.00 86.38 82 ALA A C 1
ATOM 655 O O . ALA A 1 82 ? 7.487 -8.078 -10.320 1.00 86.38 82 ALA A O 1
ATOM 656 N N . ALA A 1 83 ? 5.676 -8.772 -11.469 1.00 90.06 83 ALA A N 1
ATOM 657 C CA . ALA A 1 83 ? 6.434 -9.707 -12.283 1.00 90.06 83 ALA A CA 1
ATOM 658 C C . ALA A 1 83 ? 7.287 -8.923 -13.286 1.00 90.06 83 ALA A C 1
ATOM 660 O O . ALA A 1 83 ? 6.900 -7.847 -13.744 1.00 90.06 83 ALA A O 1
ATOM 661 N N . GLU A 1 84 ? 8.441 -9.476 -13.642 1.00 89.94 84 GLU A N 1
ATOM 662 C CA . GLU A 1 84 ? 9.326 -8.872 -14.640 1.00 89.94 84 GLU A CA 1
ATOM 663 C C . GLU A 1 84 ? 8.594 -8.649 -15.972 1.00 89.94 84 GLU A C 1
ATOM 665 O O . GLU A 1 84 ? 8.689 -7.575 -16.556 1.00 89.94 84 GLU A O 1
ATOM 670 N N . ASP A 1 85 ? 7.762 -9.608 -16.387 1.00 91.94 85 ASP A N 1
ATOM 671 C CA . ASP A 1 85 ? 6.925 -9.504 -17.587 1.00 91.94 85 ASP A CA 1
ATOM 672 C C . ASP A 1 85 ? 5.935 -8.329 -17.525 1.00 91.94 85 ASP A C 1
ATOM 674 O O . ASP A 1 85 ? 5.742 -7.629 -18.520 1.00 91.94 85 ASP A O 1
ATOM 678 N N . ASP A 1 86 ? 5.339 -8.069 -16.356 1.00 91.38 86 ASP A N 1
ATOM 679 C CA . ASP A 1 86 ? 4.417 -6.943 -16.166 1.00 91.38 86 ASP A CA 1
ATOM 680 C C . ASP A 1 86 ? 5.163 -5.601 -16.228 1.00 91.38 86 ASP A C 1
ATOM 682 O O . ASP A 1 86 ? 4.669 -4.633 -16.814 1.00 91.38 86 ASP A O 1
ATOM 686 N N . ILE A 1 87 ? 6.372 -5.546 -15.657 1.00 91.38 87 ILE A N 1
ATOM 687 C CA . ILE A 1 87 ? 7.259 -4.376 -15.715 1.00 91.38 87 ILE A CA 1
ATOM 688 C C . ILE A 1 87 ? 7.680 -4.110 -17.162 1.00 91.38 87 ILE A C 1
ATOM 690 O O . ILE A 1 87 ? 7.542 -2.982 -17.640 1.00 91.38 87 ILE A O 1
ATOM 694 N N . ASN A 1 88 ? 8.113 -5.151 -17.874 1.00 92.00 88 ASN A N 1
ATOM 695 C CA . ASN A 1 88 ? 8.478 -5.091 -19.284 1.00 92.00 88 ASN A CA 1
ATOM 696 C C . ASN A 1 88 ? 7.315 -4.558 -20.124 1.00 92.00 88 ASN A C 1
ATOM 698 O O . ASN A 1 88 ? 7.473 -3.595 -20.877 1.00 92.00 88 ASN A O 1
ATOM 702 N N . LEU A 1 89 ? 6.121 -5.130 -19.951 1.00 93.00 89 LEU A N 1
ATOM 703 C CA . LEU A 1 89 ? 4.920 -4.711 -20.669 1.00 93.00 89 LEU A CA 1
ATOM 704 C C . LEU A 1 89 ? 4.578 -3.243 -20.388 1.00 93.00 89 LEU A C 1
ATOM 706 O O . LEU A 1 89 ? 4.269 -2.479 -21.310 1.00 93.00 89 LEU A O 1
ATOM 710 N N . TYR A 1 90 ? 4.665 -2.826 -19.124 1.00 91.38 90 TYR A N 1
ATOM 711 C CA . TYR A 1 90 ? 4.451 -1.438 -18.739 1.00 91.38 90 TYR A CA 1
ATOM 712 C C . TYR A 1 90 ? 5.469 -0.502 -19.399 1.00 91.38 90 TYR A C 1
ATOM 714 O O . TYR A 1 90 ? 5.065 0.491 -20.011 1.00 91.38 90 TYR A O 1
ATOM 722 N N . ILE A 1 91 ? 6.765 -0.816 -19.339 1.00 91.75 91 ILE A N 1
ATOM 723 C CA . ILE A 1 91 ? 7.823 0.011 -19.932 1.00 91.75 91 ILE A CA 1
ATOM 724 C C . ILE A 1 91 ? 7.643 0.093 -21.447 1.00 91.75 91 ILE A C 1
ATOM 726 O O . ILE A 1 91 ? 7.597 1.198 -21.986 1.00 91.75 91 ILE A O 1
ATOM 730 N N . MET A 1 92 ? 7.430 -1.033 -22.133 1.00 91.88 92 MET A N 1
ATOM 731 C CA . MET A 1 92 ? 7.165 -1.059 -23.576 1.00 91.88 92 MET A CA 1
ATOM 732 C C . MET A 1 92 ? 5.968 -0.181 -23.954 1.00 91.88 92 MET A C 1
ATOM 734 O O . MET A 1 92 ? 6.029 0.564 -24.937 1.00 91.88 92 MET A O 1
ATOM 738 N N . SER A 1 93 ? 4.898 -0.200 -23.150 1.00 91.50 93 SER A N 1
ATOM 739 C CA . SER A 1 93 ? 3.745 0.678 -23.367 1.00 91.50 93 SER A CA 1
ATOM 740 C C . SER A 1 93 ? 4.117 2.164 -23.274 1.00 91.50 93 SER A C 1
ATOM 742 O O . SER A 1 93 ? 3.614 2.968 -24.058 1.00 91.50 93 SER A O 1
ATOM 744 N N . LYS A 1 94 ? 5.034 2.540 -22.368 1.00 89.75 94 LYS A N 1
ATOM 745 C CA . LYS A 1 94 ? 5.531 3.919 -22.216 1.00 89.75 94 LYS A CA 1
ATOM 746 C C . LYS A 1 94 ? 6.492 4.327 -23.323 1.00 89.75 94 LYS A C 1
ATOM 748 O O . LYS A 1 94 ? 6.432 5.470 -23.761 1.00 89.75 94 LYS A O 1
ATOM 753 N N . LEU A 1 95 ? 7.323 3.410 -23.811 1.00 91.06 95 LEU A N 1
ATOM 754 C CA . LEU A 1 95 ? 8.194 3.647 -24.965 1.00 91.06 95 LEU A CA 1
ATOM 755 C C . LEU A 1 95 ? 7.390 3.819 -26.260 1.00 91.06 95 LEU A C 1
ATOM 757 O O . LEU A 1 95 ? 7.787 4.575 -27.142 1.00 91.06 95 LEU A O 1
ATOM 761 N N . SER A 1 96 ? 6.223 3.181 -26.343 1.00 88.62 96 SER A N 1
ATOM 762 C CA . SER A 1 96 ? 5.339 3.240 -27.510 1.00 88.62 96 SER A CA 1
ATOM 763 C C . SER A 1 96 ? 4.375 4.436 -27.508 1.00 88.62 96 SER A C 1
ATOM 765 O O . SER A 1 96 ? 3.569 4.560 -28.430 1.00 88.62 96 SER A O 1
ATOM 767 N N . CYS A 1 97 ? 4.395 5.304 -26.485 1.00 86.94 97 CYS A N 1
ATOM 768 C CA . CYS A 1 97 ? 3.444 6.414 -26.374 1.00 86.94 97 CYS A CA 1
ATOM 769 C C . CYS A 1 97 ? 4.052 7.728 -25.849 1.00 86.94 97 CYS A C 1
ATOM 771 O O . CYS A 1 97 ? 5.104 7.767 -25.215 1.00 86.94 97 CYS A O 1
ATOM 773 N N . GLY A 1 98 ? 3.352 8.837 -26.110 1.00 84.19 98 GLY A N 1
ATOM 774 C CA . GLY A 1 98 ? 3.717 10.168 -25.617 1.00 84.19 98 GLY A CA 1
ATOM 775 C C . GLY A 1 98 ? 5.011 10.731 -26.216 1.00 84.19 98 GLY A C 1
ATOM 776 O O . GLY A 1 98 ? 5.560 10.195 -27.177 1.00 84.19 98 GLY A O 1
ATOM 777 N N . CYS A 1 99 ? 5.509 11.824 -25.632 1.00 85.44 99 CYS A N 1
ATOM 778 C CA . CYS A 1 99 ? 6.664 12.555 -26.163 1.00 85.44 99 CYS A CA 1
ATOM 779 C C . CYS A 1 99 ? 7.935 11.695 -26.228 1.00 85.44 99 CYS A C 1
ATOM 781 O O . CYS A 1 99 ? 8.738 11.868 -27.134 1.00 85.44 99 CYS A O 1
ATOM 783 N N . LEU A 1 100 ? 8.112 10.753 -25.292 1.00 86.75 100 LEU A N 1
ATOM 784 C CA . LEU A 1 100 ? 9.278 9.866 -25.262 1.00 86.75 100 LEU A CA 1
ATOM 785 C C . LEU A 1 100 ? 9.379 9.021 -26.540 1.00 86.75 100 LEU A C 1
ATOM 787 O O . LEU A 1 100 ? 10.468 8.907 -27.096 1.00 86.75 100 LEU A O 1
ATOM 791 N N . SER A 1 101 ? 8.246 8.507 -27.033 1.00 90.00 101 SER A N 1
ATOM 792 C CA . SER A 1 101 ? 8.197 7.692 -28.251 1.00 90.00 101 SER A CA 1
ATOM 793 C C . SER A 1 101 ? 8.738 8.425 -29.481 1.00 90.00 101 SER A C 1
ATOM 795 O O . SER A 1 101 ? 9.406 7.816 -30.310 1.00 90.00 101 SER A O 1
ATOM 797 N N . GLU A 1 102 ? 8.535 9.744 -29.578 1.00 90.06 102 GLU A N 1
ATOM 798 C CA . GLU A 1 102 ? 9.032 10.557 -30.694 1.00 90.06 102 GLU A CA 1
ATOM 799 C C . GLU A 1 102 ? 10.560 10.690 -30.677 1.00 90.06 102 GLU A C 1
ATOM 801 O O . GLU A 1 102 ? 11.190 10.668 -31.732 1.00 90.06 102 GLU A O 1
ATOM 806 N N . PHE A 1 103 ? 11.173 10.765 -29.490 1.00 87.75 103 PHE A N 1
ATOM 807 C CA . PHE A 1 103 ? 12.628 10.895 -29.340 1.00 87.75 103 PHE A CA 1
ATOM 808 C C . PHE A 1 103 ? 13.394 9.592 -29.588 1.00 87.75 103 PHE A C 1
ATOM 810 O O . PHE A 1 103 ? 14.601 9.627 -29.846 1.00 87.75 103 PHE A O 1
ATOM 817 N N . ILE A 1 104 ? 12.716 8.448 -29.492 1.00 91.44 104 ILE A N 1
ATOM 818 C CA . ILE A 1 104 ? 13.338 7.119 -29.577 1.00 91.44 104 ILE A CA 1
ATOM 819 C C . ILE A 1 104 ? 12.846 6.296 -30.772 1.00 91.44 104 ILE A C 1
ATOM 821 O O . ILE A 1 104 ? 13.281 5.159 -30.926 1.00 91.44 104 ILE A O 1
ATOM 825 N N . LYS A 1 105 ? 11.981 6.867 -31.624 1.00 84.62 105 LYS A N 1
ATOM 826 C CA . LYS A 1 105 ? 11.198 6.190 -32.678 1.00 84.62 105 LYS A CA 1
ATOM 827 C C . LYS A 1 105 ? 11.995 5.345 -33.680 1.00 84.62 105 LYS A C 1
ATOM 829 O O . LYS A 1 105 ? 11.419 4.505 -34.356 1.00 84.62 105 LYS A O 1
ATOM 834 N N . GLU A 1 106 ? 13.300 5.549 -33.779 1.00 89.69 106 GLU A N 1
ATOM 835 C CA . GLU A 1 106 ? 14.192 4.823 -34.698 1.00 89.69 106 GLU A CA 1
ATOM 836 C C . GLU A 1 106 ? 15.489 4.386 -33.998 1.00 89.69 106 GLU A C 1
ATOM 838 O O . GLU A 1 106 ? 16.513 4.139 -34.630 1.00 89.69 106 GLU A O 1
ATOM 843 N N . ARG A 1 107 ? 15.466 4.358 -32.664 1.00 91.94 107 ARG A N 1
ATOM 844 C CA . ARG A 1 107 ? 16.608 4.038 -31.809 1.00 91.94 107 ARG A CA 1
ATOM 845 C C . ARG A 1 107 ? 16.327 2.754 -31.047 1.00 91.94 107 ARG A C 1
ATOM 847 O O . ARG A 1 107 ? 16.119 2.786 -29.835 1.00 91.94 107 ARG A O 1
ATOM 854 N N . ASP A 1 108 ? 16.273 1.644 -31.776 1.00 91.44 108 ASP A N 1
ATOM 855 C CA . ASP A 1 108 ? 15.995 0.317 -31.210 1.00 91.44 108 ASP A CA 1
ATOM 856 C C . ASP A 1 108 ? 17.023 -0.059 -30.133 1.00 91.44 108 ASP A C 1
ATOM 858 O O . ASP A 1 108 ? 16.677 -0.654 -29.117 1.00 91.44 108 ASP A O 1
ATOM 862 N N . ASP A 1 109 ? 18.274 0.377 -30.308 1.00 94.62 109 ASP A N 1
ATOM 863 C CA . ASP A 1 109 ? 19.347 0.253 -29.320 1.00 94.62 109 ASP A CA 1
ATOM 864 C C . ASP A 1 109 ? 19.005 0.957 -27.997 1.00 94.62 109 ASP A C 1
ATOM 866 O O . ASP A 1 109 ? 19.173 0.388 -26.921 1.00 94.62 109 ASP A O 1
ATOM 870 N N . LEU A 1 110 ? 18.487 2.187 -28.070 1.00 93.81 110 LEU A N 1
ATOM 871 C CA . LEU A 1 110 ? 18.091 2.963 -26.898 1.00 93.81 110 LEU A CA 1
ATOM 872 C C . LEU A 1 110 ? 16.803 2.423 -26.272 1.00 93.81 110 LEU A C 1
ATOM 874 O O . LEU A 1 110 ? 16.689 2.411 -25.051 1.00 93.81 110 LEU A O 1
ATOM 878 N N . GLN A 1 111 ? 15.838 1.990 -27.084 1.00 93.69 111 GLN A N 1
ATOM 879 C CA . GLN A 1 111 ? 14.612 1.363 -26.589 1.00 93.69 111 GLN A CA 1
ATOM 880 C C . GLN A 1 111 ? 14.936 0.103 -25.786 1.00 93.69 111 GLN A C 1
ATOM 882 O O . GLN A 1 111 ? 14.443 -0.043 -24.668 1.00 93.69 111 GLN A O 1
ATOM 887 N N . GLN A 1 112 ? 15.812 -0.753 -26.321 1.00 94.88 112 GLN A N 1
ATOM 888 C CA . GLN A 1 112 ? 16.252 -1.965 -25.640 1.00 94.88 112 GLN A CA 1
ATOM 889 C C . GLN A 1 112 ? 17.047 -1.637 -24.373 1.00 94.88 112 GLN A C 1
ATOM 891 O O . GLN A 1 112 ? 16.757 -2.192 -23.321 1.00 94.88 112 GLN A O 1
ATOM 896 N N . ALA A 1 113 ? 17.971 -0.671 -24.429 1.00 95.44 113 ALA A N 1
ATOM 897 C CA . ALA A 1 113 ? 18.729 -0.253 -23.249 1.00 95.44 113 ALA A CA 1
ATOM 898 C C . ALA A 1 113 ? 17.826 0.292 -22.129 1.00 95.44 113 ALA A C 1
ATOM 900 O O . ALA A 1 113 ? 18.060 0.001 -20.962 1.00 95.44 113 ALA A O 1
ATOM 901 N N . ILE A 1 114 ? 16.785 1.067 -22.463 1.00 93.00 114 ILE A N 1
ATOM 902 C CA . ILE A 1 114 ? 15.816 1.546 -21.467 1.00 93.00 114 ILE A CA 1
ATOM 903 C C . ILE A 1 114 ? 15.018 0.375 -20.893 1.00 93.00 114 ILE A C 1
ATOM 905 O O . ILE A 1 114 ? 14.825 0.326 -19.682 1.00 93.00 114 ILE A O 1
ATOM 909 N N . LEU A 1 115 ? 14.544 -0.541 -21.740 1.00 93.75 115 LEU A N 1
ATOM 910 C CA . LEU A 1 115 ? 13.790 -1.707 -21.289 1.00 93.75 115 LEU A CA 1
ATOM 911 C C . LEU A 1 115 ? 14.614 -2.553 -20.315 1.00 93.75 115 LEU A C 1
ATOM 913 O O . LEU A 1 115 ? 14.140 -2.821 -19.215 1.00 93.75 115 LEU A O 1
ATOM 917 N N . ASP A 1 116 ? 15.845 -2.900 -20.684 1.00 93.81 116 ASP A N 1
ATOM 918 C CA . ASP A 1 116 ? 16.717 -3.760 -19.884 1.00 93.81 116 ASP A CA 1
ATOM 919 C C . ASP A 1 116 ? 17.101 -3.080 -18.561 1.00 93.81 116 ASP A C 1
ATOM 921 O O . ASP A 1 116 ? 16.851 -3.620 -17.483 1.00 93.81 116 ASP A O 1
ATOM 925 N N . GLU A 1 117 ? 17.636 -1.855 -18.622 1.00 94.06 117 GLU A N 1
ATOM 926 C CA . GLU A 1 117 ? 18.123 -1.149 -17.432 1.00 94.06 117 GLU A CA 1
ATOM 927 C C . GLU A 1 117 ? 16.984 -0.770 -16.482 1.00 94.06 117 GLU A C 1
ATOM 929 O O . GLU A 1 117 ? 17.110 -0.919 -15.268 1.00 94.06 117 GLU A O 1
ATOM 934 N N . VAL A 1 118 ? 15.848 -0.281 -16.991 1.00 91.75 118 VAL A N 1
ATOM 935 C CA . VAL A 1 118 ? 14.735 0.113 -16.114 1.00 91.75 118 VAL A CA 1
ATOM 936 C C . VAL A 1 118 ? 14.071 -1.114 -15.499 1.00 91.75 118 VAL A C 1
ATOM 938 O O . VAL A 1 118 ? 13.702 -1.052 -14.328 1.00 91.75 118 VAL A O 1
ATOM 941 N N . THR A 1 119 ? 13.957 -2.228 -16.226 1.00 90.75 119 THR A N 1
ATOM 942 C CA . THR A 1 119 ? 13.412 -3.478 -15.674 1.00 90.75 119 THR A CA 1
ATOM 943 C C . THR A 1 119 ? 14.322 -4.042 -14.592 1.00 90.75 119 THR A C 1
ATOM 945 O O . THR A 1 119 ? 13.846 -4.356 -13.500 1.00 90.75 119 THR A O 1
ATOM 948 N N . GLU A 1 120 ? 15.634 -4.079 -14.846 1.00 90.88 120 GLU A N 1
ATOM 949 C CA . GLU A 1 120 ? 16.625 -4.510 -13.858 1.00 90.88 120 GLU A CA 1
ATOM 950 C C . GLU A 1 120 ? 16.563 -3.637 -12.597 1.00 90.88 120 GLU A C 1
ATOM 952 O O . GLU A 1 120 ? 16.499 -4.153 -11.482 1.00 90.88 120 GLU A O 1
ATOM 957 N N . LYS A 1 121 ? 16.540 -2.304 -12.750 1.00 89.56 121 LYS A N 1
ATOM 958 C CA . LYS A 1 121 ? 16.500 -1.376 -11.606 1.00 89.56 121 LYS A CA 1
ATOM 959 C C . LYS A 1 121 ? 15.151 -1.338 -10.898 1.00 89.56 121 LYS A C 1
ATOM 961 O O . LYS A 1 121 ? 15.118 -0.990 -9.719 1.00 89.56 121 LYS A O 1
ATOM 966 N N . ALA A 1 122 ? 14.056 -1.659 -11.584 1.00 86.81 122 ALA A N 1
ATOM 967 C CA . ALA A 1 122 ? 12.744 -1.755 -10.962 1.00 86.81 122 ALA A CA 1
ATOM 968 C C . ALA A 1 122 ? 12.683 -2.915 -9.959 1.00 86.81 122 ALA A C 1
ATOM 970 O O . ALA A 1 122 ? 11.972 -2.788 -8.966 1.00 86.81 122 ALA A O 1
ATOM 971 N N . ASP A 1 123 ? 13.410 -4.014 -10.205 1.00 82.50 123 ASP A N 1
ATOM 972 C CA . ASP A 1 123 ? 13.552 -5.176 -9.312 1.00 82.50 123 ASP A CA 1
ATOM 973 C C . ASP A 1 123 ? 12.233 -5.598 -8.632 1.00 82.50 123 ASP A C 1
ATOM 975 O O . ASP A 1 123 ? 12.123 -5.772 -7.414 1.00 82.50 123 ASP A O 1
ATOM 979 N N . GLY A 1 124 ? 11.173 -5.713 -9.434 1.00 71.31 124 GLY A N 1
ATOM 980 C CA . GLY A 1 124 ? 9.860 -6.134 -8.951 1.00 71.31 124 GLY A CA 1
ATOM 981 C C . GLY A 1 124 ? 9.133 -5.133 -8.044 1.00 71.31 124 GLY A C 1
ATOM 982 O O . GLY A 1 124 ? 8.151 -5.548 -7.433 1.00 71.31 124 GLY A O 1
ATOM 983 N N . MET A 1 125 ? 9.613 -3.883 -7.929 1.00 69.75 125 MET A N 1
ATOM 984 C CA . MET A 1 125 ? 9.142 -2.766 -7.086 1.00 69.75 125 MET A CA 1
ATOM 985 C C . MET A 1 125 ? 8.043 -3.169 -6.090 1.00 69.75 125 MET A C 1
ATOM 987 O O . MET A 1 125 ? 6.862 -3.236 -6.426 1.00 69.75 125 MET A O 1
ATOM 991 N N . CYS A 1 126 ? 8.456 -3.489 -4.865 1.00 56.22 126 CYS A N 1
ATOM 992 C CA . CYS A 1 126 ? 7.597 -4.110 -3.861 1.00 56.22 126 CYS A CA 1
ATOM 993 C C . CYS A 1 126 ? 6.826 -3.060 -3.048 1.00 56.22 126 CYS A C 1
ATOM 995 O O . CYS A 1 126 ? 7.429 -2.154 -2.467 1.00 56.22 126 CYS A O 1
ATOM 997 N N . VAL A 1 127 ? 5.506 -3.228 -2.943 1.00 56.53 127 VAL A N 1
ATOM 998 C CA . VAL A 1 127 ? 4.676 -2.562 -1.928 1.00 56.53 127 VAL A CA 1
ATOM 999 C C . VAL A 1 127 ? 4.085 -3.646 -1.033 1.00 56.53 127 VAL A C 1
ATOM 1001 O O . VAL A 1 127 ? 3.547 -4.650 -1.514 1.00 56.53 127 VAL A O 1
ATOM 1004 N N . THR A 1 128 ? 4.211 -3.463 0.280 1.00 56.12 128 THR A N 1
ATOM 1005 C CA . THR A 1 128 ? 3.657 -4.380 1.277 1.00 56.12 128 THR A CA 1
ATOM 1006 C C . THR A 1 128 ? 2.323 -3.851 1.782 1.00 56.12 128 THR A C 1
ATOM 1008 O O . THR A 1 128 ? 2.205 -2.673 2.120 1.00 56.12 128 THR A O 1
ATOM 1011 N N . TYR A 1 129 ? 1.335 -4.740 1.894 1.00 60.12 129 TYR A N 1
ATOM 1012 C CA . TYR A 1 129 ? 0.035 -4.434 2.478 1.00 60.12 129 TYR A CA 1
ATOM 1013 C C . TYR A 1 129 ? -0.220 -5.324 3.693 1.00 60.12 129 TYR A C 1
ATOM 1015 O O . TYR A 1 129 ? 0.043 -6.528 3.666 1.00 60.12 129 TYR A O 1
ATOM 1023 N N . ALA A 1 130 ? -0.783 -4.743 4.745 1.00 62.00 130 ALA A N 1
ATOM 1024 C CA . ALA A 1 130 ? -1.376 -5.470 5.855 1.00 62.00 130 ALA A CA 1
ATOM 1025 C C . ALA A 1 130 ? -2.895 -5.280 5.806 1.00 62.00 130 ALA A C 1
ATOM 1027 O O . ALA A 1 130 ? -3.397 -4.157 5.854 1.00 62.00 130 ALA A O 1
ATOM 1028 N N . VAL A 1 131 ? -3.619 -6.389 5.690 1.00 59.75 131 VAL A N 1
ATOM 1029 C CA . VAL A 1 131 ? -5.072 -6.456 5.822 1.00 59.75 131 VAL A CA 1
ATOM 1030 C C . VAL A 1 131 ? -5.379 -6.934 7.228 1.00 59.75 131 VAL A C 1
ATOM 1032 O O . VAL A 1 131 ? -4.876 -7.963 7.679 1.00 59.75 131 VAL A O 1
ATOM 1035 N N . ILE A 1 132 ? -6.234 -6.204 7.923 1.00 62.00 132 ILE A N 1
ATOM 1036 C CA . ILE A 1 132 ? -6.632 -6.557 9.279 1.00 62.00 132 ILE A CA 1
ATOM 1037 C C . ILE A 1 132 ? -8.070 -7.058 9.194 1.00 62.00 132 ILE A C 1
ATOM 1039 O O . ILE A 1 132 ? -8.983 -6.245 9.010 1.00 62.00 132 ILE A O 1
ATOM 1043 N N . PRO A 1 133 ? -8.291 -8.386 9.220 1.00 51.31 133 PRO A N 1
ATOM 1044 C CA . PRO A 1 133 ? -9.639 -8.922 9.214 1.00 51.31 133 PRO A CA 1
ATOM 1045 C C . PRO A 1 133 ? -10.350 -8.528 10.511 1.00 51.31 133 PRO A C 1
ATOM 1047 O O . PRO A 1 133 ? -9.783 -8.609 11.598 1.00 51.31 133 PRO A O 1
ATOM 1050 N N . VAL A 1 134 ? -11.608 -8.118 10.379 1.00 52.00 134 VAL A N 1
ATOM 1051 C CA . VAL A 1 134 ? -12.529 -8.005 11.511 1.00 52.00 134 VAL A CA 1
ATOM 1052 C C . VAL A 1 134 ? -13.022 -9.417 11.797 1.00 52.00 134 VAL A C 1
ATOM 1054 O O . VAL A 1 134 ? -13.563 -10.064 10.895 1.00 52.00 134 VAL A O 1
ATOM 1057 N N . GLU A 1 135 ? -12.804 -9.925 13.010 1.00 43.69 135 GLU A N 1
ATOM 1058 C CA . GLU 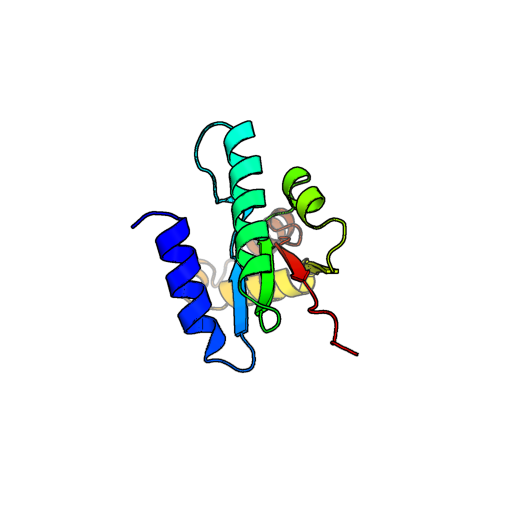A 1 135 ? -13.379 -11.215 13.390 1.00 43.69 135 GLU A CA 1
ATOM 1059 C C . GLU A 1 135 ? -14.914 -11.116 13.384 1.00 43.69 135 GLU A C 1
ATOM 1061 O O . GLU A 1 1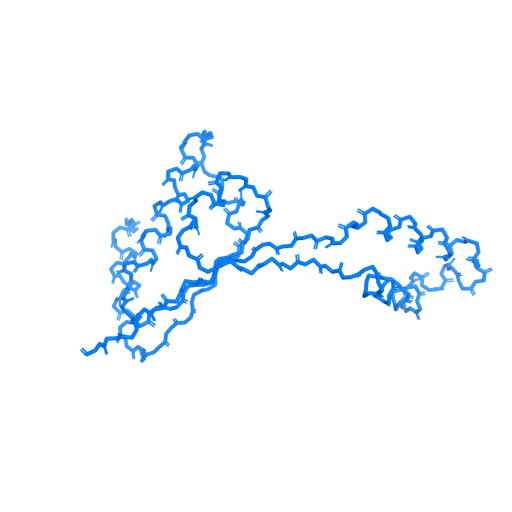35 ? -15.471 -10.166 13.943 1.00 43.69 135 GLU A O 1
ATOM 1066 N N . PRO A 1 136 ? -15.628 -12.066 12.756 1.00 35.31 136 PRO A N 1
ATOM 1067 C CA . PRO A 1 136 ? -17.079 -12.086 12.822 1.00 35.31 136 PRO A CA 1
ATOM 1068 C C . PRO A 1 136 ? -17.526 -12.372 14.260 1.00 35.31 136 PRO A C 1
ATOM 1070 O O . PRO A 1 136 ? -17.097 -13.346 14.878 1.00 35.31 136 PRO A O 1
ATOM 1073 N N . ILE A 1 137 ? -18.411 -11.522 14.777 1.00 44.94 137 ILE A N 1
ATOM 1074 C CA . ILE A 1 137 ? -19.084 -11.726 16.062 1.00 44.94 137 ILE A CA 1
ATOM 1075 C C . ILE A 1 137 ? -19.975 -12.977 15.933 1.00 44.94 137 ILE A C 1
ATOM 1077 O O . ILE A 1 137 ? -20.860 -13.007 15.075 1.00 44.94 137 ILE A O 1
ATOM 1081 N N . ASN A 1 138 ? -19.714 -13.998 16.760 1.00 36.31 138 ASN A N 1
ATOM 1082 C CA . ASN A 1 138 ? -20.593 -15.163 16.967 1.00 36.31 138 ASN A CA 1
ATOM 1083 C C . ASN A 1 138 ? -21.843 -14.790 17.771 1.00 36.31 138 ASN A C 1
ATOM 1085 O O . ASN A 1 138 ? -21.690 -14.063 18.780 1.00 36.31 138 ASN A O 1
#

Solvent-accessible surface area (backbone atoms only — not comparable to full-atom values): 8010 Å² total; per-residue (Å²): 132,54,71,68,55,52,52,52,52,50,29,60,59,53,69,76,46,87,66,47,79,46,75,45,71,53,55,76,71,56,71,55,81,56,77,74,49,19,56,55,48,50,51,48,50,51,53,51,60,66,65,52,43,85,45,49,36,44,38,39,29,26,64,92,42,72,78,59,50,63,77,44,71,88,46,48,74,48,82,45,60,50,50,68,70,57,47,48,52,50,49,53,54,50,54,72,36,69,76,62,19,71,80,41,73,87,32,66,69,57,53,49,51,50,51,53,52,51,47,62,73,44,66,34,64,61,48,31,33,39,42,42,82,62,79,82,86,128

pLDDT: mean 84.06, std 12.82, range [35.31, 95.44]

Nearest PDB structures (foldseek):
  4rtm-assembly1_A  TM=6.827E-01  e=3.432E-01  Escherichia coli str. K-12 substr. MDS42
  4rto-assembly1_A  TM=6.316E-01  e=2.484E-01  Escherichia coli str. K-12 substr. MDS42
  2dpm-assembly1_A  TM=5.500E-01  e=2.236E+00  Streptococcus pneumoniae
  3ptj-assembly1_A  TM=3.556E-01  e=1.727E+00  Arabidopsis thaliana
  1id0-assembly1_A  TM=1.871E-01  e=1.965E+00  Escherichia coli

Radius of gyration: 21.02 Å; Cα contacts (8 Å, |Δi|>4): 151; chains: 1; bounding box: 43×35×57 Å

Organism: Armillaria gallica (NCBI:txid47427)